Protein AF-A0A1Z4M1E5-F1 (afdb_monomer_lite)

Secondary structure (DSSP, 8-state):
--HHHHHHHHHHHHT--HHHHHHHHHHHHHHHHHHS-SS-----

Organism: NCBI:txid1973488

Structure (mmCIF, N/CA/C/O backbone):
data_AF-A0A1Z4M1E5-F1
#
_entry.id   AF-A0A1Z4M1E5-F1
#
loop_
_atom_site.group_PDB
_atom_site.id
_atom_site.type_symbol
_atom_site.label_atom_id
_atom_site.label_alt_id
_atom_site.label_comp_id
_atom_site.label_asym_id
_atom_site.label_entity_id
_atom_site.label_seq_id
_atom_site.pdbx_PDB_ins_code
_atom_site.Cartn_x
_atom_site.Cartn_y
_atom_site.Cartn_z
_atom_site.occupancy
_atom_site.B_iso_or_equiv
_atom_site.auth_seq_id
_atom_site.auth_comp_id
_atom_s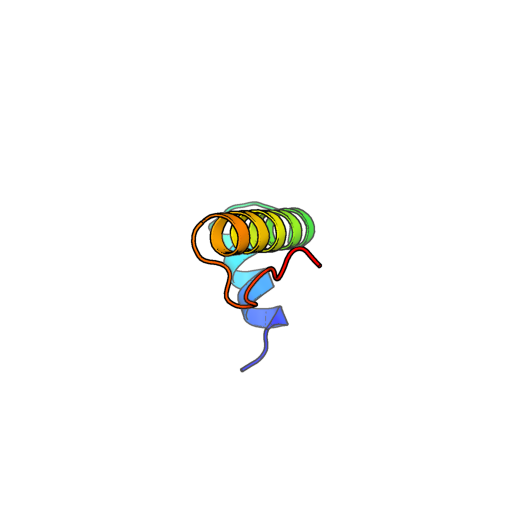ite.auth_asym_id
_atom_site.auth_atom_id
_atom_site.pdbx_PDB_model_num
ATOM 1 N N . MET A 1 1 ? -17.755 -10.510 -4.037 1.00 61.88 1 MET A N 1
ATOM 2 C CA . MET A 1 1 ? -16.638 -10.232 -3.103 1.00 61.88 1 MET A CA 1
ATOM 3 C C . MET A 1 1 ? -16.609 -8.735 -2.798 1.00 61.88 1 MET A C 1
ATOM 5 O O . MET A 1 1 ? -16.357 -7.956 -3.704 1.00 61.88 1 MET A O 1
ATOM 9 N N . LEU A 1 2 ? -16.939 -8.307 -1.573 1.00 84.38 2 LEU A N 1
ATOM 10 C CA . LEU A 1 2 ? -17.028 -6.879 -1.226 1.00 84.38 2 LEU A CA 1
ATOM 11 C C . LEU A 1 2 ? -15.651 -6.352 -0.797 1.00 84.38 2 LEU A C 1
ATOM 13 O O . LEU A 1 2 ? -15.195 -6.631 0.311 1.00 84.38 2 LEU A O 1
ATOM 17 N N . VAL A 1 3 ? -14.989 -5.583 -1.666 1.00 83.19 3 VAL A N 1
ATOM 18 C CA . VAL A 1 3 ? -13.657 -4.991 -1.411 1.00 83.19 3 VAL A CA 1
ATOM 19 C C . VAL A 1 3 ? -13.635 -4.200 -0.096 1.00 83.19 3 VAL A C 1
ATOM 21 O O . VAL A 1 3 ? -12.688 -4.298 0.681 1.00 83.19 3 VAL A O 1
ATOM 24 N N . TRP A 1 4 ? -14.730 -3.501 0.206 1.00 84.62 4 TRP A N 1
ATOM 25 C CA . TRP A 1 4 ? -14.912 -2.741 1.442 1.00 84.62 4 TRP A CA 1
ATOM 26 C C . TRP A 1 4 ? -14.851 -3.598 2.715 1.00 84.62 4 TRP A C 1
ATOM 28 O O . TRP A 1 4 ? -14.209 -3.213 3.693 1.00 84.62 4 TRP A O 1
ATOM 38 N N . LEU A 1 5 ? -15.470 -4.785 2.701 1.00 87.12 5 LEU A N 1
ATOM 39 C CA . LEU A 1 5 ? -15.457 -5.700 3.845 1.00 87.12 5 LEU A CA 1
ATOM 40 C C . LEU A 1 5 ? -14.033 -6.192 4.123 1.00 87.12 5 LEU A C 1
ATOM 42 O O . LEU A 1 5 ? -13.611 -6.251 5.276 1.00 87.12 5 LEU A O 1
ATOM 46 N N . ARG A 1 6 ? -13.273 -6.484 3.061 1.00 86.31 6 ARG A N 1
ATOM 47 C CA . ARG A 1 6 ? -11.873 -6.908 3.162 1.00 86.31 6 ARG A CA 1
ATOM 48 C C . ARG A 1 6 ? -10.987 -5.789 3.704 1.00 86.31 6 ARG A C 1
ATOM 50 O O . ARG A 1 6 ? -10.185 -6.059 4.588 1.00 86.31 6 ARG A O 1
ATOM 57 N N . LEU A 1 7 ? -11.165 -4.551 3.235 1.00 85.94 7 LEU A N 1
ATOM 58 C CA . LEU A 1 7 ? -10.423 -3.385 3.731 1.00 85.94 7 LEU A CA 1
ATOM 59 C C . LEU A 1 7 ? -10.675 -3.129 5.219 1.00 85.94 7 LEU A C 1
ATOM 61 O O . LEU A 1 7 ? -9.723 -2.898 5.957 1.00 85.94 7 LEU A O 1
ATOM 65 N N . LYS A 1 8 ? -11.930 -3.233 5.676 1.00 87.12 8 LYS A N 1
ATOM 66 C CA . LYS A 1 8 ? -12.253 -3.140 7.107 1.00 87.12 8 LYS A CA 1
ATOM 67 C C . LYS A 1 8 ? -11.599 -4.259 7.910 1.00 87.12 8 LYS A C 1
ATOM 69 O O . LYS A 1 8 ? -10.990 -3.989 8.933 1.00 87.12 8 LYS A O 1
ATOM 74 N N . ASN A 1 9 ? -11.686 -5.501 7.439 1.00 88.50 9 ASN A N 1
ATOM 75 C CA . ASN A 1 9 ? -11.050 -6.637 8.111 1.00 88.50 9 ASN A CA 1
ATOM 76 C C . ASN A 1 9 ? -9.530 -6.444 8.235 1.00 88.50 9 ASN A C 1
ATOM 78 O O . ASN A 1 9 ? -8.939 -6.754 9.261 1.00 88.50 9 ASN A O 1
ATOM 82 N N . LEU A 1 10 ? -8.907 -5.891 7.194 1.00 87.69 10 LEU A N 1
ATOM 83 C CA . LEU A 1 10 ? -7.477 -5.610 7.165 1.00 87.69 10 LEU A CA 1
ATOM 84 C C . LEU A 1 10 ? -7.119 -4.468 8.131 1.00 87.69 10 LEU A C 1
ATOM 86 O O . LEU A 1 10 ? -6.166 -4.618 8.881 1.00 87.69 10 LEU A O 1
ATOM 90 N N . ALA A 1 11 ? -7.951 -3.421 8.208 1.00 88.75 11 ALA A N 1
ATOM 91 C CA . ALA A 1 11 ? -7.843 -2.340 9.196 1.00 88.75 11 ALA A CA 1
ATOM 92 C C . ALA A 1 11 ? -7.927 -2.854 10.636 1.00 88.75 11 ALA A C 1
ATOM 94 O O . ALA A 1 11 ? -7.099 -2.501 11.470 1.00 88.75 11 ALA A O 1
ATOM 95 N N . TYR A 1 12 ? -8.875 -3.750 10.920 1.00 88.62 12 TYR A N 1
ATOM 96 C CA . TYR A 1 12 ? -8.985 -4.381 12.236 1.00 88.62 12 TYR A CA 1
ATOM 97 C C . TYR A 1 12 ? -7.780 -5.265 12.570 1.00 88.62 12 TYR A C 1
ATOM 99 O O . TYR A 1 12 ? -7.345 -5.284 13.716 1.00 88.62 12 TYR A O 1
ATOM 107 N N . LYS A 1 13 ? -7.228 -5.985 11.586 1.00 87.75 13 LYS A N 1
ATOM 108 C CA . LYS A 1 13 ? -6.076 -6.874 11.794 1.00 87.75 13 LYS A CA 1
ATOM 109 C C . LYS A 1 13 ? -4.758 -6.130 11.987 1.00 87.75 13 LYS A C 1
ATOM 111 O O . LYS A 1 13 ? -3.936 -6.588 12.770 1.00 87.75 13 LYS A O 1
ATOM 116 N N . THR A 1 14 ? -4.535 -5.034 11.265 1.00 84.88 14 THR A N 1
ATOM 117 C CA . THR A 1 14 ? -3.285 -4.261 11.358 1.00 84.88 14 THR A CA 1
ATOM 118 C C . THR A 1 14 ? -3.362 -3.122 12.373 1.00 84.88 14 THR A C 1
ATOM 120 O O . THR A 1 14 ? -2.335 -2.536 12.699 1.00 84.88 14 THR A O 1
ATOM 123 N N . GLY A 1 15 ? -4.557 -2.798 12.879 1.00 87.06 15 GLY A N 1
ATOM 124 C CA . GLY A 1 15 ? -4.781 -1.636 13.745 1.00 87.06 15 GLY A CA 1
ATOM 125 C C . GLY A 1 15 ? -4.640 -0.299 13.010 1.00 87.06 15 GLY A C 1
ATOM 126 O O . GLY A 1 15 ? -4.580 0.755 13.638 1.00 87.06 15 GLY A O 1
ATOM 127 N N . GLU A 1 16 ? -4.568 -0.322 11.679 1.00 87.69 16 GLU A N 1
ATOM 128 C CA . GLU A 1 16 ? -4.379 0.863 10.849 1.00 87.69 16 GLU A CA 1
ATOM 129 C C . GLU A 1 16 ? -5.701 1.336 10.248 1.00 87.69 16 GLU A C 1
ATOM 131 O O . GLU A 1 16 ? -6.637 0.567 10.035 1.00 87.69 16 GLU A O 1
ATOM 136 N N . THR A 1 17 ? -5.790 2.623 9.915 1.00 89.56 17 THR A N 1
ATOM 137 C CA . THR A 1 17 ? -6.979 3.142 9.238 1.00 89.56 17 THR A CA 1
ATOM 138 C C . THR A 1 17 ? -7.065 2.612 7.807 1.00 89.56 17 THR A C 1
ATOM 140 O O . THR A 1 17 ? -6.058 2.366 7.137 1.00 89.56 17 THR A O 1
ATOM 143 N N . VAL A 1 18 ? -8.290 2.516 7.283 1.00 86.75 18 VAL A N 1
ATOM 144 C CA . VAL A 1 18 ? -8.537 2.142 5.878 1.00 86.75 18 VAL A CA 1
ATOM 145 C C . VAL A 1 18 ? -7.767 3.052 4.908 1.00 86.75 18 VAL A C 1
ATOM 147 O O . VAL A 1 18 ? -7.312 2.591 3.863 1.00 86.75 18 VAL A O 1
ATOM 150 N N . TYR A 1 19 ? -7.557 4.323 5.267 1.00 87.94 19 TYR A N 1
ATOM 151 C CA . TYR A 1 19 ? -6.745 5.265 4.492 1.00 87.94 19 TYR A CA 1
ATOM 152 C C . TYR A 1 19 ? -5.276 4.851 4.408 1.00 87.94 19 TYR A C 1
ATOM 154 O O . TYR A 1 19 ? -4.701 4.864 3.320 1.00 87.94 19 TYR A O 1
ATOM 162 N N . LYS A 1 20 ? -4.679 4.441 5.531 1.00 86.69 20 LYS A N 1
ATOM 163 C CA . LYS A 1 20 ? -3.282 4.000 5.570 1.00 86.69 20 LYS A CA 1
ATOM 164 C C . LYS A 1 20 ? -3.089 2.699 4.796 1.00 86.69 20 LYS A C 1
ATOM 166 O O . LYS A 1 20 ? -2.138 2.574 4.032 1.00 86.69 20 LYS A O 1
ATOM 171 N N . ILE A 1 21 ? -4.058 1.791 4.882 1.00 88.19 21 ILE A N 1
ATOM 172 C CA . ILE A 1 21 ? -4.078 0.565 4.075 1.00 88.19 21 ILE A CA 1
ATOM 173 C C . ILE A 1 21 ? -4.178 0.890 2.589 1.00 88.19 21 ILE A C 1
ATOM 175 O O . ILE A 1 21 ? -3.414 0.345 1.797 1.00 88.19 21 ILE A O 1
ATOM 179 N N . LYS A 1 22 ? -5.075 1.800 2.195 1.00 88.00 22 LYS A N 1
ATOM 180 C CA . LYS A 1 22 ? -5.193 2.235 0.799 1.00 88.00 22 LYS A CA 1
ATOM 181 C C . LYS A 1 22 ? -3.874 2.818 0.291 1.00 88.00 22 LYS A C 1
ATOM 183 O O . LYS A 1 22 ? -3.461 2.492 -0.818 1.00 88.00 22 LYS A O 1
ATOM 188 N N . HIS A 1 23 ? -3.216 3.640 1.105 1.00 88.69 23 HIS A N 1
ATOM 189 C CA . HIS A 1 23 ? -1.916 4.208 0.770 1.00 88.69 23 HIS A CA 1
ATOM 190 C C . HIS A 1 23 ? -0.864 3.110 0.585 1.00 88.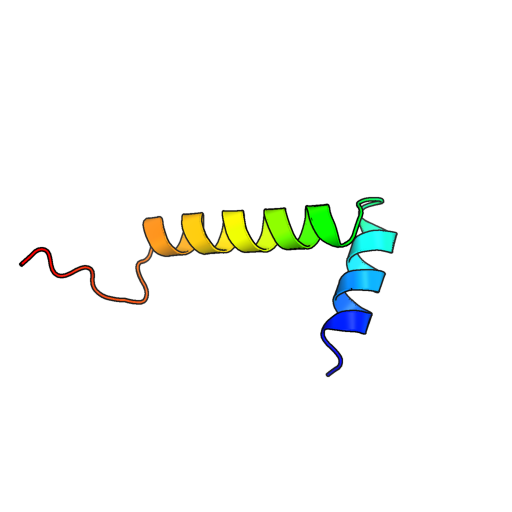69 23 HIS A C 1
ATOM 192 O O . HIS A 1 23 ? -0.198 3.072 -0.441 1.00 88.69 23 HIS A O 1
ATOM 198 N N . ASN A 1 24 ? -0.763 2.173 1.529 1.00 87.75 24 ASN A N 1
ATOM 199 C CA . ASN A 1 24 ? 0.227 1.103 1.469 1.00 87.75 24 ASN A CA 1
ATOM 200 C C . ASN A 1 24 ? 0.001 0.168 0.268 1.00 87.75 24 ASN A C 1
ATOM 202 O O . ASN A 1 24 ? 0.952 -0.225 -0.400 1.00 87.75 24 ASN A O 1
ATOM 206 N N . LEU A 1 25 ? -1.261 -0.132 -0.058 1.00 88.62 25 LEU A N 1
ATOM 207 C CA . LEU A 1 25 ? -1.624 -0.898 -1.254 1.00 88.62 25 LEU A CA 1
ATOM 208 C C . LEU A 1 25 ? -1.189 -0.188 -2.541 1.00 88.62 25 LEU A C 1
ATOM 210 O O . LEU A 1 25 ? -0.657 -0.838 -3.437 1.00 88.62 25 LEU A O 1
ATOM 214 N N . LEU A 1 26 ? -1.388 1.131 -2.626 1.00 88.94 26 LEU A N 1
ATOM 215 C CA . LEU A 1 26 ? -0.978 1.923 -3.786 1.00 88.94 26 LEU A CA 1
ATOM 216 C C . LEU A 1 26 ? 0.548 2.007 -3.900 1.00 88.94 26 LEU A C 1
ATOM 218 O O . LEU A 1 26 ? 1.091 1.799 -4.981 1.00 88.94 26 LEU A O 1
ATOM 222 N N . SER A 1 27 ? 1.244 2.271 -2.793 1.00 89.25 27 SER A N 1
ATOM 223 C CA . SER A 1 27 ? 2.708 2.304 -2.761 1.00 89.25 27 SER A CA 1
ATOM 224 C C . SER A 1 27 ? 3.295 0.961 -3.182 1.00 89.25 27 SER A C 1
ATOM 226 O O . SER A 1 27 ? 4.177 0.921 -4.035 1.00 89.25 27 SER A O 1
ATOM 228 N N . ASN A 1 28 ? 2.766 -0.141 -2.647 1.00 89.19 28 ASN A N 1
ATOM 229 C CA . ASN A 1 28 ? 3.229 -1.477 -2.997 1.00 89.19 28 ASN A CA 1
ATOM 230 C C . ASN A 1 28 ? 2.953 -1.802 -4.470 1.00 89.19 28 ASN A C 1
ATOM 232 O O . ASN A 1 28 ? 3.814 -2.354 -5.143 1.00 89.19 28 ASN A O 1
ATOM 236 N N . TYR A 1 29 ? 1.791 -1.402 -4.996 1.00 89.00 29 TYR A N 1
ATOM 237 C CA . TYR A 1 29 ? 1.485 -1.542 -6.418 1.00 89.00 29 TYR A CA 1
ATOM 238 C C . TYR A 1 29 ? 2.490 -0.793 -7.301 1.00 89.00 29 TYR A C 1
ATOM 240 O O . TYR A 1 29 ? 3.016 -1.372 -8.245 1.00 89.00 29 TYR A O 1
ATOM 248 N N . LEU A 1 30 ? 2.806 0.465 -6.979 1.00 86.44 30 LEU A N 1
ATOM 249 C CA . LEU A 1 30 ? 3.777 1.256 -7.743 1.00 86.44 30 LEU A CA 1
ATOM 250 C C . LEU A 1 30 ? 5.184 0.650 -7.690 1.00 86.44 30 LEU A C 1
ATOM 252 O O . LEU A 1 30 ? 5.856 0.587 -8.714 1.00 86.44 30 LEU A O 1
ATOM 256 N N . ILE A 1 31 ? 5.616 0.168 -6.522 1.00 89.31 31 ILE A N 1
ATOM 257 C CA . ILE A 1 31 ? 6.911 -0.508 -6.358 1.00 89.31 31 ILE A CA 1
ATOM 258 C C . ILE A 1 31 ? 6.976 -1.772 -7.220 1.00 89.31 31 ILE A C 1
ATOM 260 O O . ILE A 1 31 ? 7.984 -2.015 -7.880 1.00 89.31 31 ILE A O 1
ATOM 264 N N . GLU A 1 32 ? 5.915 -2.576 -7.232 1.00 89.00 32 GLU A N 1
ATOM 265 C CA . GLU A 1 32 ? 5.869 -3.783 -8.058 1.00 89.00 32 GLU A CA 1
ATOM 266 C C . GLU A 1 32 ? 5.840 -3.447 -9.552 1.00 89.00 32 GLU A C 1
ATOM 268 O O . GLU A 1 32 ? 6.564 -4.081 -10.313 1.00 89.00 32 GLU A O 1
ATOM 273 N N . GLN A 1 33 ? 5.130 -2.391 -9.960 1.00 85.31 33 GLN A N 1
ATOM 274 C CA . GLN A 1 33 ? 5.161 -1.887 -11.339 1.00 85.31 33 GLN A CA 1
ATOM 275 C C . GLN A 1 33 ? 6.549 -1.369 -11.752 1.00 85.31 33 GLN A C 1
ATOM 277 O O . GLN A 1 33 ? 6.946 -1.514 -12.902 1.00 85.31 33 GLN A O 1
ATOM 282 N N . LEU A 1 34 ? 7.323 -0.802 -10.823 1.00 85.31 34 LEU A N 1
ATOM 283 C CA . LEU A 1 34 ? 8.716 -0.412 -11.069 1.00 85.31 34 LEU A CA 1
ATOM 284 C C . LEU A 1 34 ? 9.644 -1.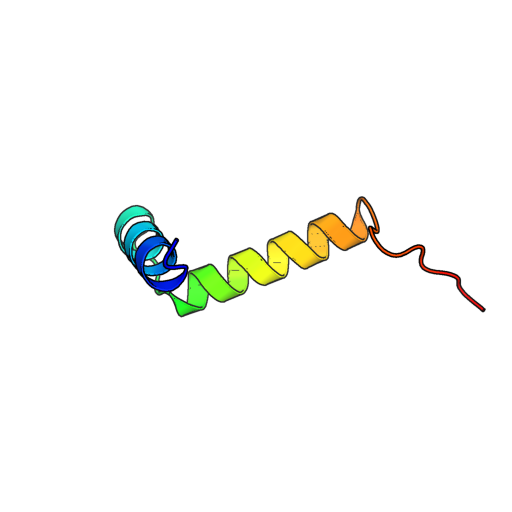625 -11.232 1.00 85.31 34 LEU A C 1
ATOM 286 O O . LEU A 1 34 ? 10.567 -1.587 -12.041 1.00 85.31 34 LEU A O 1
ATOM 290 N N . LYS A 1 35 ? 9.423 -2.699 -10.468 1.00 85.94 35 LYS A N 1
ATOM 291 C CA . LYS A 1 35 ? 10.244 -3.922 -10.538 1.00 85.94 35 LYS A CA 1
ATOM 292 C C . LYS A 1 35 ? 9.904 -4.797 -11.740 1.00 85.94 35 LYS A C 1
ATOM 294 O O . LYS A 1 35 ? 10.787 -5.420 -12.323 1.00 85.94 35 LYS A O 1
ATOM 299 N N . ARG A 1 36 ?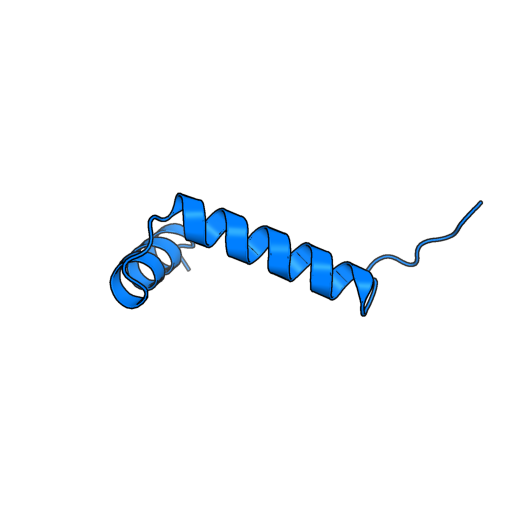 8.615 -4.921 -12.040 1.00 83.50 36 ARG A N 1
ATOM 300 C CA . ARG A 1 36 ? 8.050 -5.748 -13.105 1.00 83.50 36 ARG A CA 1
ATOM 301 C C . ARG A 1 36 ? 6.941 -4.939 -13.763 1.00 83.50 36 ARG A C 1
ATOM 303 O O . ARG A 1 36 ? 5.785 -5.064 -13.360 1.00 83.50 36 ARG A O 1
ATOM 310 N N . PRO A 1 37 ? 7.300 -4.083 -14.727 1.00 78.06 37 PRO A N 1
ATOM 311 C CA . PRO A 1 37 ? 6.317 -3.272 -15.414 1.00 78.06 37 PRO A CA 1
ATOM 312 C C . PRO A 1 37 ? 5.355 -4.190 -16.163 1.00 78.06 37 PRO A C 1
ATOM 314 O O . PRO A 1 37 ? 5.760 -4.941 -17.048 1.00 78.06 37 PRO A O 1
ATOM 317 N N . ASP A 1 38 ? 4.083 -4.144 -15.776 1.00 73.88 38 ASP A N 1
ATOM 318 C CA . ASP A 1 38 ? 3.006 -4.851 -16.478 1.00 73.88 38 ASP A CA 1
ATOM 319 C C . ASP A 1 38 ? 2.722 -4.173 -17.829 1.00 73.88 38 ASP A C 1
ATOM 321 O O . ASP A 1 38 ? 2.390 -4.810 -18.825 1.00 73.88 38 ASP A O 1
ATOM 325 N N . VAL A 1 39 ? 2.957 -2.860 -17.877 1.00 75.12 39 VAL A N 1
ATOM 326 C CA . VAL A 1 39 ? 2.941 -2.055 -19.095 1.00 75.12 39 VAL A CA 1
ATOM 327 C C . VAL A 1 39 ? 4.378 -1.837 -19.541 1.00 75.12 39 VAL A C 1
ATOM 329 O O . 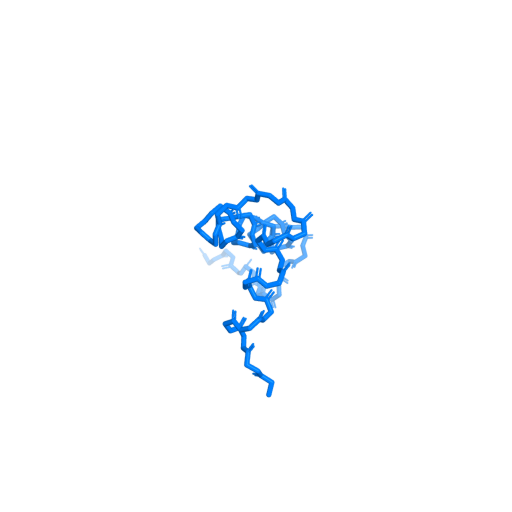VAL A 1 39 ? 5.139 -1.173 -18.839 1.00 75.12 39 VAL A O 1
ATOM 332 N N . ALA A 1 40 ? 4.750 -2.355 -20.714 1.00 69.25 40 ALA A N 1
ATOM 333 C CA . ALA A 1 40 ? 6.047 -2.071 -21.318 1.00 69.25 40 ALA A CA 1
ATOM 334 C C . ALA A 1 40 ? 6.227 -0.549 -21.443 1.00 69.25 40 ALA A C 1
ATOM 336 O O . ALA A 1 40 ? 5.582 0.094 -22.273 1.00 69.25 40 ALA A O 1
ATOM 337 N N . MET A 1 41 ? 7.080 0.036 -20.596 1.00 69.69 41 MET A N 1
ATOM 338 C CA . MET A 1 41 ? 7.467 1.439 -20.723 1.00 69.69 41 MET A CA 1
ATOM 339 C C . MET A 1 41 ? 8.316 1.576 -21.985 1.00 69.69 41 MET A C 1
ATOM 341 O O . MET A 1 41 ? 9.532 1.409 -21.954 1.00 69.69 41 MET A O 1
ATOM 345 N N . SER A 1 42 ? 7.660 1.845 -23.111 1.00 67.44 42 SER A N 1
ATOM 346 C CA . SER A 1 42 ? 8.332 2.308 -24.316 1.00 67.44 42 SER A CA 1
ATOM 347 C C . SER A 1 42 ? 8.714 3.764 -24.092 1.00 67.44 42 SER A C 1
ATOM 349 O O . SER A 1 42 ? 7.848 4.635 -24.038 1.00 67.44 42 SER A O 1
ATOM 351 N N . ILE A 1 43 ? 10.008 4.022 -23.935 1.00 65.88 43 ILE A N 1
ATOM 352 C CA . ILE A 1 43 ? 10.550 5.375 -24.040 1.00 65.88 43 ILE A CA 1
ATOM 353 C C . ILE A 1 43 ? 10.578 5.676 -25.541 1.00 65.88 43 ILE A C 1
ATOM 355 O O . ILE A 1 43 ? 11.357 5.062 -26.268 1.00 65.88 43 ILE A O 1
ATOM 359 N N . ILE A 1 44 ? 9.641 6.507 -26.000 1.00 54.75 44 ILE A N 1
ATOM 360 C CA . ILE A 1 44 ? 9.601 7.037 -27.372 1.00 54.75 44 ILE A CA 1
ATOM 361 C C . ILE A 1 44 ? 10.555 8.226 -27.449 1.00 54.75 44 ILE A C 1
ATOM 363 O O . ILE A 1 44 ? 10.529 9.036 -26.494 1.00 54.75 44 ILE A O 1
#

pLDDT: mean 83.39, std 8.31, range [54.75, 89.56]

Sequence (44 aa):
MLVWLRLKNLAYKTGETVYKIKHNLLSNYLIEQLKRPDVAMSII

Radius of gyration: 14.17 Å; chains: 1; bounding box: 28×1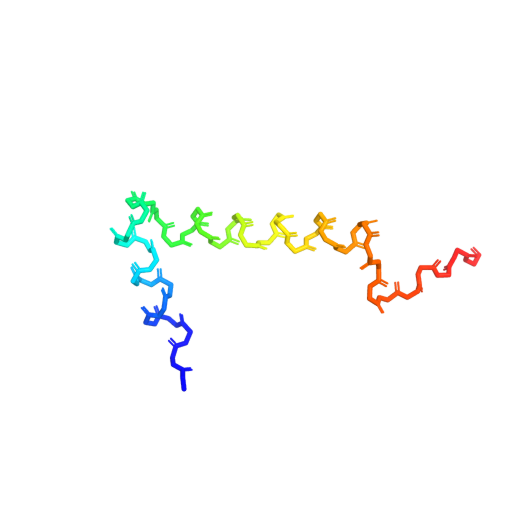7×41 Å

Foldseek 3Di:
DDPVVVLVVVCVVVVHDSVVVVVVVVVVVVVVCVVPPPDPPDPD